Protein AF-A0A2M6ZTD6-F1 (afdb_monomer_lite)

pLDDT: mean 78.22, std 15.76, range [39.28, 98.25]

Radius of gyration: 1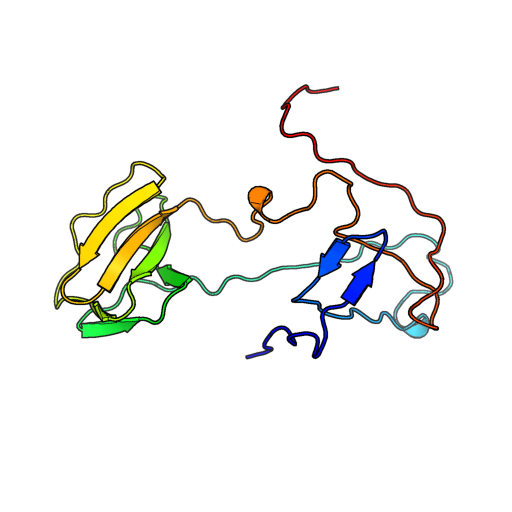9.92 Å; chains: 1; bounding box: 49×34×50 Å

Sequence (148 aa):
MNNLRIAPTGWLVGGVTYLYRRKITIPFTRVSGNLTDFPILVRLTGTTSNWLPNTSYAIDAVVKPTTDNNRYYRCKVAGTSGSSEPTWLTTLGETQTDSGATWVCTTNTSFDFAKSNANGYDIRFTQSDGETLLNYDRERHTQSSGLA

Secondary structure (DSSP, 8-state):
--PPEEEEEEEEETTEEEEEE------GGGS-TT-SS----------EEE--TT-EE-TT-EEE-SS--S-EEEEEE-EE--SS------STT-EEEETTEEEEEE---SS-GGGS-TTS-SS--B-TTSSSBPP-------S-----

Foldseek 3Di:
DPDFDQDPVFDADPNDGDRTDDDDDDPVVNPPPPPPDDDDDDDQDDDEEADDAQDWDDFQHKYAYPPHPQKIKGFNFTDTFHRDDDPDDQDAQDWDDGPRTIIGIDHPPSPDCVPPDQVQVPDFDADPVVPHGDDDDGDRDDPPPPDD

Structure (mmCIF, N/CA/C/O backbone):
data_AF-A0A2M6ZTD6-F1
#
_entry.id   AF-A0A2M6ZTD6-F1
#
loop_
_atom_site.group_PDB
_atom_site.id
_atom_site.type_symbol
_atom_site.label_atom_id
_atom_site.label_alt_id
_atom_site.label_comp_id
_atom_site.label_asym_id
_atom_site.label_entity_id
_atom_site.label_seq_id
_atom_site.pdbx_PDB_ins_code
_atom_site.Cartn_x
_atom_site.Cartn_y
_atom_site.Cartn_z
_atom_site.occupancy
_atom_site.B_iso_or_equiv
_atom_site.auth_seq_id
_atom_site.auth_comp_id
_atom_site.auth_asym_id
_atom_site.auth_atom_id
_atom_site.pdbx_PDB_model_num
ATOM 1 N N . MET A 1 1 ? -11.604 1.708 -10.210 1.00 39.94 1 MET A N 1
ATOM 2 C CA . MET A 1 1 ? -10.746 0.957 -9.266 1.00 39.94 1 MET A CA 1
ATOM 3 C C . MET A 1 1 ? -9.831 0.050 -10.080 1.00 39.94 1 MET A C 1
ATOM 5 O O . MET A 1 1 ? -10.315 -0.861 -10.735 1.00 39.94 1 MET A O 1
ATOM 9 N N . ASN A 1 2 ? -8.538 0.376 -10.162 1.00 41.47 2 ASN A N 1
ATOM 10 C CA . ASN A 1 2 ? -7.546 -0.408 -10.907 1.00 41.47 2 ASN A CA 1
ATOM 11 C C . ASN A 1 2 ? -6.917 -1.426 -9.952 1.00 41.47 2 ASN A C 1
ATOM 13 O O . ASN A 1 2 ? -5.880 -1.152 -9.354 1.00 41.47 2 ASN A O 1
ATOM 17 N N . ASN A 1 3 ? -7.557 -2.581 -9.785 1.00 47.19 3 ASN A N 1
ATOM 18 C CA . ASN A 1 3 ? -7.044 -3.616 -8.894 1.00 47.19 3 ASN A CA 1
ATOM 19 C C . ASN A 1 3 ? -5.708 -4.154 -9.435 1.00 47.19 3 ASN A C 1
ATOM 21 O O . ASN A 1 3 ? -5.560 -4.427 -10.634 1.00 47.19 3 ASN A O 1
ATOM 25 N N . LEU A 1 4 ? -4.719 -4.269 -8.546 1.00 52.84 4 LEU A N 1
ATOM 26 C CA . LEU A 1 4 ? -3.483 -5.003 -8.803 1.00 52.84 4 LEU A CA 1
ATOM 27 C C . LEU A 1 4 ? -3.865 -6.418 -9.260 1.00 52.84 4 LEU A C 1
ATOM 29 O O . LEU A 1 4 ? -4.711 -7.063 -8.645 1.00 52.84 4 LEU A O 1
ATOM 33 N N . ARG A 1 5 ? -3.294 -6.889 -10.372 1.00 53.06 5 ARG A N 1
ATOM 34 C CA . ARG A 1 5 ? -3.585 -8.239 -10.867 1.00 53.06 5 ARG A CA 1
ATOM 35 C C . ARG A 1 5 ? -2.801 -9.242 -10.020 1.00 53.06 5 ARG A C 1
ATOM 37 O O . ARG A 1 5 ? -1.581 -9.112 -9.913 1.00 53.06 5 ARG A O 1
ATOM 44 N N . ILE A 1 6 ? -3.496 -10.229 -9.457 1.00 55.38 6 ILE A N 1
ATOM 45 C CA . ILE A 1 6 ? -2.869 -11.417 -8.866 1.00 55.38 6 ILE A CA 1
ATOM 46 C C . ILE A 1 6 ? -2.269 -12.233 -10.015 1.00 55.38 6 ILE A C 1
ATOM 48 O O . ILE A 1 6 ? -2.949 -12.492 -11.012 1.00 55.38 6 ILE A O 1
ATOM 52 N N . ALA A 1 7 ? -0.989 -12.589 -9.919 1.00 58.72 7 ALA A N 1
ATOM 53 C CA . ALA A 1 7 ? -0.361 -13.470 -10.899 1.00 58.72 7 ALA A CA 1
ATOM 54 C C . ALA A 1 7 ? -0.905 -14.906 -10.715 1.00 58.72 7 ALA A C 1
ATOM 56 O O . ALA A 1 7 ? -0.799 -15.421 -9.603 1.00 58.72 7 ALA A O 1
ATOM 57 N N . PRO A 1 8 ? -1.441 -15.572 -11.760 1.00 55.12 8 PRO A N 1
ATOM 58 C CA . PRO A 1 8 ? -2.101 -16.881 -11.636 1.00 55.12 8 PRO A CA 1
ATOM 59 C C . PRO A 1 8 ? -1.257 -17.990 -10.991 1.00 55.12 8 PRO A C 1
ATOM 61 O O . PRO A 1 8 ? -1.812 -18.911 -10.406 1.00 55.12 8 PRO A O 1
ATOM 64 N N . THR A 1 9 ? 0.072 -17.902 -11.076 1.00 65.44 9 THR A N 1
ATOM 65 C CA . THR A 1 9 ? 1.013 -18.901 -10.536 1.00 65.44 9 THR A CA 1
ATOM 66 C C . THR A 1 9 ? 2.144 -18.285 -9.708 1.00 65.44 9 THR A C 1
ATOM 68 O O . THR A 1 9 ? 3.116 -18.964 -9.393 1.00 65.44 9 THR A O 1
ATOM 71 N N . GLY A 1 10 ? 2.037 -16.999 -9.345 1.00 69.19 10 GLY A N 1
ATOM 72 C CA . GLY A 1 10 ? 3.177 -16.235 -8.838 1.00 69.19 10 GLY A CA 1
ATOM 73 C C . GLY A 1 10 ? 4.246 -16.038 -9.921 1.00 69.19 10 GLY A C 1
ATOM 74 O O . GLY A 1 10 ? 4.482 -16.888 -10.776 1.00 69.19 10 GLY A O 1
ATOM 75 N N . TRP A 1 11 ? 4.877 -14.871 -9.949 1.00 72.94 11 TRP A N 1
ATOM 76 C CA . TRP A 1 11 ? 5.975 -14.614 -10.880 1.00 72.94 11 TRP A CA 1
ATOM 77 C C . TRP A 1 11 ? 7.298 -14.874 -10.158 1.00 72.94 11 TRP A C 1
ATOM 79 O O . TRP A 1 11 ? 7.601 -14.187 -9.182 1.00 72.94 11 TRP A O 1
ATOM 89 N N . LEU A 1 12 ? 8.038 -15.901 -10.586 1.00 73.50 12 LEU A N 1
ATOM 90 C CA . LEU A 1 12 ? 9.332 -16.273 -10.012 1.00 73.50 12 LEU A CA 1
ATOM 91 C C . LEU A 1 12 ? 10.445 -15.438 -10.629 1.00 73.50 12 LEU A C 1
ATOM 93 O O . LEU A 1 12 ? 10.630 -15.453 -11.843 1.00 73.50 12 LEU A O 1
ATOM 97 N N . VAL A 1 13 ? 11.220 -14.750 -9.793 1.00 69.12 13 VAL A N 1
ATOM 98 C CA . VAL A 1 13 ? 12.346 -13.949 -10.271 1.00 69.12 13 VAL A CA 1
ATOM 99 C C . VAL A 1 13 ? 13.494 -13.965 -9.280 1.00 69.12 13 VAL A C 1
ATOM 101 O O . VAL A 1 13 ? 13.345 -13.551 -8.133 1.00 69.12 13 VAL A O 1
ATOM 104 N N . GLY A 1 14 ? 14.664 -14.434 -9.720 1.00 68.62 14 GLY A N 1
ATOM 105 C CA . GLY A 1 14 ? 15.832 -14.583 -8.843 1.00 68.62 14 GLY A CA 1
ATOM 106 C C . GLY A 1 14 ? 15.559 -15.461 -7.613 1.00 68.62 14 GLY A C 1
ATOM 107 O O . GLY A 1 14 ? 16.059 -15.159 -6.536 1.00 68.62 14 GLY A O 1
ATOM 108 N N . GLY A 1 15 ? 14.713 -16.490 -7.752 1.00 73.31 15 GLY A N 1
ATOM 109 C CA . GLY A 1 15 ? 14.324 -17.391 -6.658 1.00 73.31 15 GLY A CA 1
ATOM 110 C C . GLY A 1 15 ? 13.230 -16.860 -5.721 1.00 73.31 15 GLY A C 1
ATOM 111 O O . GLY A 1 15 ? 12.898 -17.531 -4.750 1.00 73.31 15 GLY A O 1
ATOM 112 N N . VAL A 1 16 ? 12.655 -15.685 -5.998 1.00 67.50 16 VAL A N 1
ATOM 113 C CA . VAL A 1 16 ? 11.599 -15.065 -5.179 1.00 67.50 16 VAL A CA 1
ATOM 114 C C . VAL A 1 16 ? 10.273 -15.053 -5.936 1.00 67.50 16 VAL A C 1
ATOM 116 O O . VAL A 1 16 ? 10.233 -14.671 -7.105 1.00 67.50 16 VAL A O 1
ATOM 119 N N . THR A 1 17 ? 9.182 -15.432 -5.265 1.00 77.50 17 THR A N 1
ATOM 120 C CA . THR A 1 17 ? 7.822 -15.411 -5.825 1.00 77.50 17 THR A CA 1
ATOM 121 C C . THR A 1 17 ? 7.113 -14.095 -5.525 1.00 77.50 17 THR A C 1
ATOM 123 O O . THR A 1 17 ? 6.907 -13.745 -4.364 1.00 77.50 17 THR A O 1
ATOM 126 N N . TYR A 1 18 ? 6.644 -13.409 -6.568 1.00 71.75 18 TYR A N 1
ATOM 127 C CA . TYR A 1 18 ? 5.823 -12.203 -6.452 1.00 71.75 18 TYR A CA 1
ATOM 128 C C . TYR A 1 18 ? 4.360 -12.510 -6.801 1.00 71.75 18 TYR A C 1
ATOM 130 O O . TYR A 1 18 ? 4.051 -12.928 -7.920 1.00 71.75 18 TYR A O 1
ATOM 138 N N . LEU A 1 19 ? 3.447 -12.287 -5.850 1.00 71.50 19 LEU A N 1
ATOM 139 C CA . LEU A 1 19 ? 2.006 -12.537 -6.026 1.00 71.50 19 LEU A CA 1
ATOM 140 C C . LEU A 1 19 ? 1.259 -11.360 -6.672 1.00 71.50 19 LEU A C 1
ATOM 142 O O . LEU A 1 19 ? 0.255 -11.564 -7.356 1.00 71.50 19 LEU A O 1
ATOM 146 N N . TYR A 1 20 ? 1.768 -10.138 -6.501 1.00 72.44 20 TYR A N 1
ATOM 147 C CA . TYR A 1 20 ? 1.157 -8.907 -7.000 1.00 72.44 20 TYR A CA 1
ATOM 148 C C . TYR A 1 20 ? 2.147 -8.147 -7.878 1.00 72.44 20 TYR A C 1
ATOM 150 O O . TYR A 1 20 ? 3.281 -7.906 -7.470 1.00 72.44 20 TYR A O 1
ATOM 158 N N . ARG A 1 21 ? 1.716 -7.739 -9.078 1.00 70.38 21 ARG A N 1
ATOM 159 C CA . ARG A 1 21 ? 2.511 -6.863 -9.951 1.00 70.38 21 ARG A CA 1
ATOM 160 C C . ARG A 1 21 ? 1.644 -5.908 -10.757 1.00 70.38 21 ARG A C 1
ATOM 162 O O . ARG A 1 21 ? 0.499 -6.210 -11.107 1.00 70.38 21 ARG A O 1
ATOM 169 N N . ARG A 1 22 ? 2.232 -4.774 -11.138 1.00 74.31 22 ARG A N 1
ATOM 170 C CA . ARG A 1 22 ? 1.662 -3.857 -12.126 1.00 74.31 22 ARG A CA 1
ATOM 171 C C . ARG A 1 22 ? 2.710 -3.564 -13.189 1.00 74.31 22 ARG A C 1
ATOM 173 O O . ARG A 1 22 ? 3.743 -2.981 -12.893 1.00 74.31 22 ARG A O 1
ATOM 180 N N . LYS A 1 23 ? 2.431 -3.967 -14.431 1.00 72.38 23 LYS A N 1
ATOM 181 C CA . LYS A 1 23 ? 3.256 -3.573 -15.576 1.00 72.38 23 LYS A CA 1
ATOM 182 C C . LYS A 1 23 ? 3.061 -2.075 -15.822 1.00 72.38 23 LYS A C 1
ATOM 184 O O . LYS A 1 23 ? 1.920 -1.623 -15.932 1.00 72.38 23 LYS A O 1
ATOM 189 N N . ILE A 1 24 ? 4.164 -1.340 -15.916 1.00 77.25 24 ILE A N 1
ATOM 190 C CA . ILE A 1 24 ? 4.204 0.041 -16.396 1.00 77.25 24 ILE A CA 1
ATOM 191 C C . ILE A 1 24 ? 4.906 -0.013 -17.750 1.00 77.25 24 ILE A C 1
ATOM 193 O O . ILE A 1 24 ? 6.057 -0.426 -17.834 1.00 77.25 24 ILE A O 1
ATOM 197 N N . THR A 1 25 ? 4.193 0.336 -18.818 1.00 77.00 25 THR A N 1
ATOM 198 C CA . THR A 1 25 ? 4.753 0.394 -20.172 1.00 77.00 25 THR A CA 1
ATOM 199 C C . THR A 1 25 ? 4.874 1.851 -20.573 1.00 77.00 25 THR A C 1
ATOM 201 O O . THR A 1 25 ? 3.879 2.574 -20.555 1.00 77.00 25 THR A O 1
ATOM 204 N N . ILE A 1 26 ? 6.083 2.266 -20.940 1.00 76.12 26 ILE A N 1
ATOM 205 C CA . ILE A 1 26 ? 6.373 3.625 -21.391 1.00 76.12 26 ILE A CA 1
ATOM 206 C C . ILE A 1 26 ? 6.699 3.540 -22.879 1.00 76.12 26 ILE A C 1
ATOM 208 O O . ILE A 1 26 ? 7.740 2.992 -23.240 1.00 76.12 26 ILE A O 1
ATOM 212 N N . PRO A 1 27 ? 5.812 4.017 -23.764 1.00 78.00 27 PRO A N 1
ATOM 213 C CA . PRO A 1 27 ? 6.130 4.081 -25.180 1.00 78.00 27 PRO A CA 1
ATOM 214 C C . PRO A 1 27 ? 7.278 5.067 -25.390 1.00 78.00 27 PRO A C 1
ATOM 216 O O . PRO A 1 27 ? 7.210 6.190 -24.895 1.00 78.00 27 PRO A O 1
ATOM 219 N N . PHE A 1 28 ? 8.293 4.689 -26.166 1.00 73.12 28 PHE A N 1
ATOM 220 C CA . PHE A 1 28 ? 9.416 5.584 -26.472 1.00 73.12 28 PHE A CA 1
ATOM 221 C C . PHE A 1 28 ? 8.957 6.880 -27.162 1.00 73.12 28 PHE A C 1
ATOM 223 O O . PHE A 1 28 ? 9.573 7.918 -26.994 1.00 73.12 28 PHE A O 1
ATOM 230 N N . THR A 1 29 ? 7.818 6.859 -27.863 1.00 80.12 29 THR A N 1
ATOM 231 C CA . THR A 1 29 ? 7.194 8.047 -28.474 1.00 80.12 29 THR A CA 1
ATOM 232 C C . THR A 1 29 ? 6.604 9.034 -27.464 1.00 80.12 29 THR A C 1
ATOM 234 O O . THR A 1 29 ? 6.215 10.140 -27.831 1.00 80.12 29 THR A O 1
ATOM 237 N N . ARG A 1 30 ? 6.488 8.637 -26.191 1.00 76.62 30 ARG A N 1
ATOM 238 C CA . ARG A 1 30 ? 6.061 9.490 -25.071 1.00 76.62 30 ARG A CA 1
ATOM 239 C C . ARG A 1 30 ? 7.244 10.081 -24.306 1.00 76.62 30 ARG A C 1
ATOM 241 O O . ARG A 1 30 ? 7.034 10.757 -23.303 1.00 76.62 30 ARG A O 1
ATOM 248 N N . VAL A 1 31 ? 8.455 9.837 -24.793 1.00 74.62 31 VAL A N 1
ATOM 249 C CA . VAL A 1 31 ? 9.709 10.415 -24.326 1.00 74.62 31 VAL A CA 1
ATOM 250 C C . VAL A 1 31 ? 10.259 11.236 -25.490 1.00 74.62 31 VAL A C 1
ATOM 252 O O . VAL A 1 31 ? 10.228 10.787 -26.634 1.00 74.62 31 VAL A O 1
ATOM 255 N N . SER A 1 32 ? 10.703 12.468 -25.238 1.00 72.88 32 SER A N 1
ATOM 256 C CA . SER A 1 32 ? 11.347 13.255 -26.295 1.00 72.88 32 SER A CA 1
ATOM 257 C C . SER A 1 32 ? 12.597 12.516 -26.776 1.00 72.88 32 SER A C 1
ATOM 259 O O . SER A 1 32 ? 13.373 12.037 -25.956 1.00 72.88 32 SER A O 1
ATOM 261 N N . GLY A 1 33 ? 12.808 12.423 -28.092 1.00 68.19 33 GLY A N 1
ATOM 262 C CA . GLY A 1 33 ? 13.858 11.578 -28.680 1.00 68.19 33 GLY A CA 1
ATOM 263 C C . GLY A 1 33 ? 15.299 11.954 -28.303 1.00 68.19 33 GLY A C 1
ATOM 264 O O . GLY A 1 33 ? 16.213 11.189 -28.580 1.00 68.19 33 GLY A O 1
ATOM 265 N N . ASN A 1 34 ? 15.507 13.112 -27.672 1.00 69.38 34 ASN A N 1
ATOM 266 C CA . ASN A 1 34 ? 16.796 13.575 -27.158 1.00 69.38 34 ASN A CA 1
ATOM 267 C C . ASN A 1 34 ? 16.979 13.363 -25.644 1.00 69.38 34 ASN A C 1
ATOM 269 O O . ASN A 1 34 ? 18.007 13.763 -25.105 1.00 69.38 34 ASN A O 1
ATOM 273 N N . LEU A 1 35 ? 15.995 12.783 -24.953 1.00 66.19 35 LEU A N 1
ATOM 274 C CA . LEU A 1 35 ? 16.089 12.459 -23.534 1.00 66.19 35 LEU A CA 1
ATOM 275 C C . LEU A 1 35 ? 16.477 10.988 -23.392 1.00 66.19 35 LEU A C 1
ATOM 277 O O . LEU A 1 35 ? 15.632 10.098 -23.466 1.00 66.19 35 LEU A O 1
ATOM 281 N N . THR A 1 36 ? 17.770 10.741 -23.194 1.00 63.75 36 THR A N 1
ATOM 282 C CA . THR A 1 36 ? 18.274 9.448 -22.707 1.00 63.75 36 THR A CA 1
ATOM 283 C C . THR A 1 36 ? 17.937 9.241 -21.231 1.00 63.75 36 THR A C 1
ATOM 285 O O . THR A 1 36 ? 17.744 8.106 -20.809 1.00 63.75 36 THR A O 1
ATOM 288 N N . ASP A 1 37 ? 17.765 10.342 -20.491 1.00 63.09 37 ASP A N 1
ATOM 289 C CA . ASP A 1 37 ? 17.401 10.385 -19.078 1.00 63.09 37 ASP A CA 1
ATOM 290 C C . ASP A 1 37 ? 16.123 11.218 -18.904 1.00 63.09 37 ASP A C 1
ATOM 292 O O . ASP A 1 37 ? 16.059 12.380 -19.314 1.00 63.09 37 ASP A O 1
ATOM 296 N N . PHE A 1 38 ? 15.076 10.636 -18.314 1.00 64.50 38 PHE A N 1
ATOM 297 C CA . PHE A 1 38 ? 13.829 11.350 -18.026 1.00 64.50 38 PHE A CA 1
ATOM 298 C C . PHE A 1 38 ? 13.188 10.861 -16.717 1.00 64.50 38 PHE A C 1
ATOM 300 O O . PHE A 1 38 ? 13.182 9.658 -16.444 1.00 64.50 38 PHE A O 1
ATOM 307 N N . PRO A 1 39 ? 12.624 11.763 -15.890 1.00 70.19 39 PRO A N 1
ATOM 308 C CA . PRO A 1 39 ? 12.020 11.373 -14.623 1.00 70.19 39 PRO A CA 1
ATOM 309 C C . PRO A 1 39 ? 10.691 10.644 -14.854 1.00 70.19 39 PRO A C 1
ATOM 311 O O . PRO A 1 39 ? 9.809 11.129 -15.564 1.00 70.19 39 PRO A O 1
ATOM 314 N N . ILE A 1 40 ? 10.516 9.495 -14.200 1.00 77.44 40 ILE A N 1
ATOM 315 C CA . ILE A 1 40 ? 9.236 8.780 -14.136 1.00 77.44 40 ILE A CA 1
ATOM 316 C C . ILE A 1 40 ? 8.653 8.968 -12.738 1.00 77.44 40 ILE A C 1
ATOM 318 O O . ILE A 1 40 ? 9.239 8.530 -11.751 1.00 77.44 40 ILE A O 1
ATOM 322 N N . LEU A 1 41 ? 7.463 9.569 -12.645 1.00 74.69 41 LEU A N 1
ATOM 323 C CA . LEU A 1 41 ? 6.717 9.616 -11.389 1.00 74.69 41 LEU A CA 1
ATOM 324 C C . LEU A 1 41 ? 5.884 8.342 -11.221 1.00 74.69 41 LEU A C 1
ATOM 326 O O . LEU A 1 41 ? 4.874 8.152 -11.901 1.00 74.69 41 LEU A O 1
ATOM 330 N N . VAL A 1 42 ? 6.257 7.506 -10.252 1.00 76.56 42 VAL A N 1
ATOM 331 C CA . VAL A 1 42 ? 5.411 6.407 -9.770 1.00 76.56 42 VAL A CA 1
ATOM 332 C C . VAL A 1 42 ? 4.717 6.852 -8.487 1.00 76.56 42 VAL A C 1
ATOM 334 O O . VAL A 1 42 ? 5.317 6.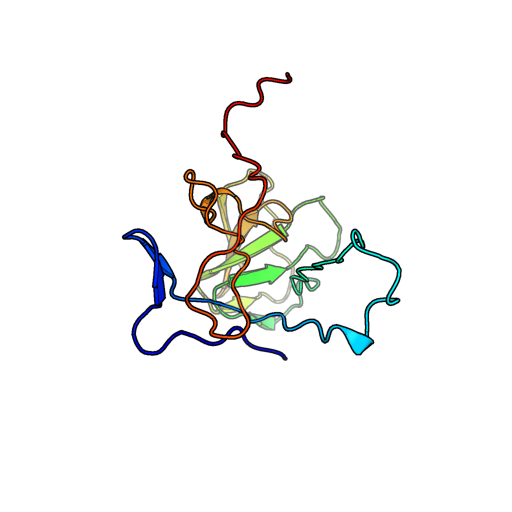877 -7.416 1.00 76.56 42 VAL A O 1
ATOM 337 N N . ARG A 1 43 ? 3.432 7.212 -8.584 1.00 71.00 43 ARG A N 1
ATOM 338 C CA . ARG A 1 43 ? 2.615 7.576 -7.419 1.00 71.00 43 ARG A CA 1
ATOM 339 C C . ARG A 1 43 ? 1.750 6.394 -6.994 1.00 71.00 43 ARG A C 1
ATOM 341 O O . ARG A 1 43 ? 0.759 6.082 -7.651 1.00 71.00 43 ARG A O 1
ATOM 348 N N . LEU A 1 44 ? 2.103 5.765 -5.876 1.00 72.12 44 LEU A N 1
ATOM 349 C CA . LEU A 1 44 ? 1.212 4.824 -5.205 1.00 72.12 44 LEU A CA 1
ATOM 350 C C . LEU A 1 44 ? 0.207 5.619 -4.374 1.00 72.12 44 LEU A C 1
ATOM 352 O O . LEU A 1 44 ? 0.583 6.358 -3.469 1.00 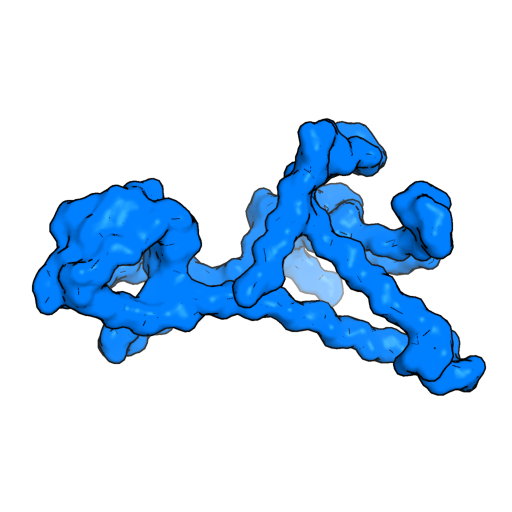72.12 44 LEU A O 1
ATOM 356 N N . THR A 1 45 ? -1.074 5.504 -4.704 1.00 61.44 45 THR A N 1
ATOM 357 C CA . THR A 1 45 ? -2.147 6.112 -3.916 1.00 61.44 45 THR A CA 1
ATOM 358 C C . THR A 1 45 ? -2.839 5.028 -3.107 1.00 61.44 45 THR A C 1
ATOM 360 O O . THR A 1 45 ? -3.555 4.202 -3.674 1.00 61.44 45 THR A O 1
ATOM 363 N N . GLY A 1 46 ? -2.649 5.041 -1.789 1.00 63.28 46 GLY A N 1
ATOM 364 C CA . GLY A 1 46 ? -3.594 4.403 -0.880 1.00 63.28 46 GLY A CA 1
ATOM 365 C C . GLY A 1 46 ? -4.865 5.247 -0.807 1.00 63.28 46 GLY A C 1
ATOM 366 O O . GLY A 1 46 ? -4.793 6.474 -0.729 1.00 63.28 46 GLY A O 1
ATOM 367 N N . THR A 1 47 ? -6.036 4.619 -0.860 1.00 66.00 47 THR A N 1
ATOM 368 C CA . THR A 1 47 ? -7.289 5.303 -0.526 1.00 66.00 47 THR A CA 1
ATOM 369 C C . THR A 1 47 ? -7.465 5.261 0.985 1.00 66.00 47 THR A C 1
ATOM 371 O O . THR A 1 47 ? -8.025 4.304 1.511 1.00 66.00 47 THR A O 1
ATOM 374 N N . THR A 1 48 ? -6.970 6.282 1.683 1.00 79.81 48 THR A N 1
ATOM 375 C CA . THR A 1 48 ? -7.395 6.552 3.061 1.00 79.81 48 THR A CA 1
ATOM 376 C C . THR A 1 48 ? -8.670 7.382 3.010 1.00 79.81 48 THR A C 1
ATOM 378 O O . THR A 1 48 ? -8.719 8.400 2.319 1.00 79.81 48 THR A O 1
ATOM 381 N N . SER A 1 49 ? -9.689 6.964 3.752 1.00 89.62 49 SER A N 1
ATOM 382 C CA . SER A 1 49 ? -10.925 7.734 3.940 1.00 89.62 49 SER A CA 1
ATOM 383 C C . SER A 1 49 ? -11.066 8.176 5.395 1.00 89.62 49 SER A C 1
ATOM 385 O O . SER A 1 49 ? -10.370 7.663 6.269 1.00 89.62 49 SER A O 1
ATOM 387 N N . ASN A 1 50 ? -11.934 9.146 5.675 1.00 93.81 50 ASN A N 1
ATOM 388 C CA . ASN A 1 50 ? -12.338 9.382 7.060 1.00 93.81 50 ASN A CA 1
ATOM 389 C C . ASN A 1 50 ? -13.103 8.155 7.559 1.00 93.81 50 ASN A C 1
ATOM 391 O O . ASN A 1 50 ? -13.812 7.507 6.784 1.00 93.81 50 ASN A O 1
ATOM 395 N N . TRP A 1 51 ? -12.978 7.854 8.846 1.00 97.00 51 TRP A N 1
ATOM 396 C CA . TRP A 1 51 ? -13.908 6.943 9.493 1.00 97.00 51 TRP A CA 1
ATOM 397 C C . TRP A 1 51 ? -15.341 7.474 9.330 1.00 97.00 51 TRP A C 1
ATOM 399 O O . TRP A 1 51 ? -15.583 8.683 9.365 1.00 97.00 51 TRP A O 1
ATOM 409 N N . LEU A 1 52 ? -16.282 6.561 9.112 1.00 97.56 52 LEU A N 1
ATOM 410 C CA . LEU A 1 52 ? -17.705 6.833 8.977 1.00 97.56 52 LEU A CA 1
ATOM 411 C C . LEU A 1 52 ? -18.480 5.927 9.946 1.00 97.56 52 LEU A C 1
ATOM 413 O O . LEU A 1 52 ? -18.125 4.752 10.097 1.00 97.56 52 LEU A O 1
ATOM 417 N N . PRO A 1 53 ? -19.550 6.436 10.580 1.00 98.00 53 PRO A N 1
ATOM 418 C CA . PRO A 1 53 ? -20.365 5.645 11.492 1.00 98.00 53 PRO A CA 1
ATOM 419 C C . PRO A 1 53 ? -21.167 4.579 10.747 1.00 98.00 53 PRO A C 1
ATOM 421 O O . PRO A 1 53 ? -21.527 4.764 9.582 1.00 98.00 53 PRO A O 1
ATOM 424 N N . ASN A 1 54 ? -21.479 3.476 11.432 1.00 97.75 54 ASN A N 1
ATOM 425 C CA . ASN A 1 54 ? -22.324 2.383 10.931 1.00 97.75 54 ASN A CA 1
ATOM 426 C C . ASN A 1 54 ? -21.906 1.864 9.541 1.00 97.75 54 ASN A C 1
ATOM 428 O O . ASN A 1 54 ? -22.745 1.518 8.707 1.00 97.75 54 ASN A O 1
ATOM 432 N N . THR A 1 55 ? -20.604 1.853 9.266 1.00 97.50 55 THR A N 1
ATOM 433 C CA . THR A 1 55 ? -20.048 1.542 7.949 1.00 97.50 55 THR A CA 1
ATOM 434 C C . THR A 1 55 ? -19.352 0.191 7.987 1.00 97.50 55 THR A C 1
ATOM 436 O O . THR A 1 55 ? -18.563 -0.092 8.885 1.00 97.50 55 THR A O 1
ATOM 439 N N . SER A 1 56 ? -19.646 -0.662 7.004 1.00 97.50 56 SER A N 1
ATOM 440 C CA . SER A 1 56 ? -18.972 -1.952 6.851 1.00 97.50 56 SER A CA 1
ATOM 441 C C . SER A 1 56 ? -17.579 -1.751 6.263 1.00 97.50 56 SER A C 1
ATOM 443 O O . SER A 1 56 ? -17.436 -1.266 5.140 1.00 97.50 56 SER A O 1
ATOM 445 N N . TYR A 1 57 ? -16.559 -2.199 6.987 1.00 95.81 57 TYR A N 1
ATOM 446 C CA . TYR A 1 57 ? -15.167 -2.165 6.562 1.00 95.81 57 TYR A CA 1
ATOM 447 C C . TYR A 1 57 ? -14.639 -3.578 6.313 1.00 95.81 57 TYR A C 1
ATOM 449 O O . TYR A 1 57 ? -14.783 -4.478 7.141 1.00 95.81 57 TYR A O 1
ATOM 457 N N . ALA A 1 58 ? -14.021 -3.773 5.147 1.00 93.19 58 ALA A N 1
ATOM 458 C CA . ALA A 1 58 ? -13.287 -4.992 4.828 1.00 93.19 58 ALA A CA 1
ATOM 459 C C . ALA A 1 58 ? -11.909 -4.992 5.509 1.00 93.19 58 ALA A C 1
ATOM 461 O O . ALA A 1 58 ? -11.377 -3.931 5.842 1.00 93.19 58 ALA A O 1
ATOM 462 N N . ILE A 1 59 ? -11.306 -6.176 5.656 1.00 88.94 59 ILE A N 1
ATOM 463 C CA . ILE A 1 59 ? -9.908 -6.295 6.088 1.00 88.94 59 ILE A CA 1
ATOM 464 C C . ILE A 1 59 ? -9.001 -5.440 5.187 1.00 88.94 59 ILE A C 1
ATOM 466 O O . ILE A 1 59 ? -9.262 -5.292 3.993 1.00 88.94 59 ILE A O 1
ATOM 470 N N . ASP A 1 60 ? -7.966 -4.847 5.777 1.00 88.19 60 ASP A N 1
ATOM 471 C CA . ASP A 1 60 ? -7.027 -3.912 5.146 1.00 88.19 60 ASP A CA 1
ATOM 472 C C . ASP A 1 60 ? -7.608 -2.558 4.694 1.00 88.19 60 ASP A C 1
ATOM 474 O O . ASP A 1 60 ? -6.851 -1.711 4.211 1.00 88.19 60 ASP A O 1
ATOM 478 N N . ALA A 1 61 ? -8.900 -2.279 4.913 1.00 89.69 61 ALA A N 1
ATOM 479 C CA . ALA A 1 61 ? -9.426 -0.922 4.759 1.00 89.69 61 ALA A CA 1
ATOM 480 C C . ALA A 1 61 ? -8.682 0.046 5.695 1.00 89.69 61 ALA A C 1
ATOM 482 O O . ALA A 1 61 ? -8.450 -0.277 6.861 1.00 89.69 61 ALA A O 1
ATOM 483 N N . VAL A 1 62 ? -8.310 1.229 5.197 1.00 91.31 62 VAL A N 1
ATOM 484 C CA . VAL A 1 62 ? -7.581 2.241 5.976 1.00 91.31 62 VAL A CA 1
ATOM 485 C C . VAL A 1 62 ? -8.444 3.480 6.168 1.00 91.31 62 VAL A C 1
ATOM 487 O O . VAL A 1 62 ? -8.932 4.074 5.200 1.00 91.31 62 VAL A O 1
ATOM 490 N N . VAL A 1 63 ? -8.585 3.889 7.426 1.00 94.31 63 VAL A N 1
ATOM 491 C CA . VAL A 1 63 ? -9.293 5.106 7.822 1.00 94.31 63 VAL A CA 1
ATOM 492 C C . VAL A 1 63 ? -8.390 6.052 8.607 1.00 94.31 63 VAL A C 1
ATOM 494 O O . VAL A 1 63 ? -7.348 5.650 9.132 1.00 94.31 63 VAL A O 1
ATOM 497 N N . LYS A 1 64 ? -8.800 7.316 8.695 1.00 94.06 64 LYS A N 1
ATOM 498 C CA . LYS A 1 64 ? -8.298 8.283 9.674 1.00 94.06 64 LYS A CA 1
ATOM 499 C C . LYS A 1 64 ? -9.450 8.791 10.552 1.00 94.06 64 LYS A C 1
ATOM 501 O O . LYS A 1 64 ? -10.581 8.828 10.056 1.00 94.06 64 LYS A O 1
ATOM 506 N N . PRO A 1 65 ? -9.186 9.196 11.802 1.00 95.81 65 PRO A N 1
ATOM 507 C CA . PRO A 1 65 ? -10.215 9.773 12.661 1.00 95.81 65 PRO A CA 1
ATOM 508 C C . PRO A 1 65 ? -10.830 11.046 12.066 1.00 95.81 65 PRO A C 1
ATOM 510 O O . PRO A 1 65 ? -10.193 11.742 11.269 1.00 95.81 65 PRO A O 1
ATOM 513 N N . THR A 1 66 ? -12.048 11.385 12.486 1.00 95.00 66 THR A N 1
ATOM 514 C CA . THR A 1 66 ? -12.726 12.632 12.104 1.00 95.00 66 THR A CA 1
ATOM 515 C C . THR A 1 66 ? -11.994 13.857 12.645 1.00 95.00 66 THR A C 1
ATOM 517 O O . THR A 1 66 ? -11.888 14.862 11.943 1.00 95.00 66 THR A O 1
ATOM 520 N N . THR A 1 67 ? -11.426 13.752 13.851 1.00 94.12 67 THR A N 1
ATOM 521 C CA . THR A 1 67 ? -10.462 14.714 14.396 1.00 94.12 67 THR A CA 1
ATOM 522 C C . THR A 1 67 ? -9.064 14.141 14.257 1.00 94.12 67 THR A C 1
ATOM 524 O O . THR A 1 67 ? -8.715 13.184 14.943 1.00 94.12 67 THR A O 1
ATOM 527 N N . ASP A 1 68 ? -8.268 14.718 13.361 1.00 92.56 68 ASP A N 1
ATOM 528 C CA . ASP A 1 68 ? -6.953 14.181 13.026 1.00 92.56 68 ASP A CA 1
ATOM 529 C C . ASP A 1 68 ? -6.041 14.081 14.260 1.00 92.56 68 ASP A C 1
ATOM 531 O O . ASP A 1 68 ? -5.819 15.053 14.981 1.00 92.56 68 ASP A O 1
ATOM 535 N N . ASN A 1 69 ? -5.499 12.887 14.484 1.00 93.88 69 ASN A N 1
ATOM 536 C CA . ASN A 1 69 ? -4.527 12.590 15.534 1.00 93.88 69 ASN A CA 1
ATOM 537 C C . ASN A 1 69 ? -3.155 12.206 14.947 1.00 93.88 69 ASN A C 1
ATOM 539 O O . ASN A 1 69 ? -2.316 11.633 15.647 1.00 93.88 69 ASN A O 1
ATOM 543 N N . ASN A 1 70 ? -2.940 12.498 13.657 1.00 91.62 70 ASN A N 1
ATOM 544 C CA . ASN A 1 70 ? -1.735 12.174 12.898 1.00 91.62 70 ASN A CA 1
ATOM 545 C C . ASN A 1 70 ? -1.452 10.657 12.801 1.00 91.62 70 ASN A C 1
ATOM 547 O O . ASN A 1 70 ? -0.306 10.226 12.620 1.00 91.62 70 ASN A O 1
ATOM 551 N N . ARG A 1 71 ? -2.495 9.824 12.932 1.00 93.56 71 ARG A N 1
ATOM 552 C CA . ARG A 1 71 ? -2.445 8.363 12.785 1.00 93.56 71 ARG A CA 1
ATOM 553 C C . ARG A 1 71 ? -3.446 7.860 11.753 1.00 93.56 71 ARG A C 1
ATOM 555 O O . ARG A 1 71 ? -4.377 8.547 11.341 1.00 93.56 71 ARG A O 1
ATOM 562 N N . TYR A 1 72 ? -3.206 6.623 11.337 1.00 93.94 72 TYR A N 1
ATOM 563 C CA . TYR A 1 72 ? -4.025 5.877 10.395 1.00 93.94 72 TYR A CA 1
ATOM 564 C C . TYR A 1 72 ? -4.403 4.552 11.037 1.00 93.94 72 TYR A C 1
ATOM 566 O O . TYR A 1 72 ? -3.682 4.033 11.889 1.00 93.94 72 TYR A O 1
ATOM 574 N N . TYR A 1 73 ? -5.534 4.002 10.621 1.00 94.81 73 TYR A N 1
ATOM 575 C CA . TYR A 1 73 ? -6.106 2.820 11.240 1.00 94.81 73 TYR A CA 1
ATOM 576 C C . TYR A 1 73 ? -6.473 1.818 10.165 1.00 94.81 73 TYR A C 1
ATOM 578 O O . TYR A 1 73 ? -7.328 2.084 9.321 1.00 94.81 73 TYR A O 1
ATOM 586 N N . ARG A 1 74 ? -5.797 0.668 10.177 1.00 93.25 74 ARG A N 1
ATOM 587 C CA . ARG A 1 74 ? -6.072 -0.429 9.247 1.00 93.25 74 ARG A CA 1
ATOM 588 C C . ARG A 1 74 ? -7.042 -1.408 9.892 1.00 93.25 74 ARG A C 1
ATOM 590 O O . ARG A 1 74 ? -6.831 -1.823 11.029 1.00 93.25 74 ARG A O 1
ATOM 597 N N . CYS A 1 75 ? -8.078 -1.807 9.172 1.00 94.81 75 CYS A N 1
ATOM 598 C CA . CYS A 1 75 ? -9.021 -2.815 9.627 1.00 94.81 75 CYS A CA 1
ATOM 599 C C . CYS A 1 75 ? -8.320 -4.183 9.681 1.00 94.81 75 CYS A C 1
ATOM 601 O O . CYS A 1 75 ? -7.959 -4.751 8.650 1.00 94.81 75 CYS A O 1
ATOM 603 N N . LYS A 1 76 ? -8.078 -4.689 10.892 1.00 95.19 76 LYS A N 1
ATOM 604 C CA . LYS A 1 76 ? -7.470 -6.000 11.164 1.00 95.19 76 LYS A CA 1
ATOM 605 C C . LYS A 1 76 ? -8.521 -7.111 11.197 1.00 95.19 76 LYS A C 1
ATOM 607 O O . LYS A 1 76 ? -8.232 -8.227 10.780 1.00 95.19 76 LYS A O 1
ATOM 612 N N . VAL A 1 77 ? -9.724 -6.800 11.678 1.00 96.44 77 VAL A N 1
ATOM 613 C CA . VAL A 1 77 ? -10.889 -7.696 11.663 1.00 96.44 77 VAL A CA 1
ATOM 614 C C . VAL A 1 77 ? -12.033 -6.954 10.990 1.00 96.44 77 VAL A C 1
ATOM 616 O O . VAL A 1 77 ? -12.425 -5.890 11.469 1.00 96.44 77 VAL A O 1
ATOM 619 N N . ALA A 1 78 ? -12.523 -7.506 9.879 1.00 96.69 78 ALA A N 1
ATOM 620 C CA . ALA A 1 78 ? -13.617 -6.931 9.106 1.00 96.69 78 ALA A CA 1
ATOM 621 C C . ALA A 1 78 ? -14.915 -6.888 9.924 1.00 96.69 78 ALA A C 1
ATOM 623 O O . ALA A 1 78 ? -15.214 -7.824 10.664 1.00 96.69 78 ALA A O 1
ATOM 624 N N . GLY A 1 79 ? -15.702 -5.832 9.737 1.00 97.62 79 GLY A N 1
ATOM 625 C CA . GLY A 1 79 ? -16.981 -5.657 10.416 1.00 97.62 79 GLY A CA 1
ATOM 626 C C . GLY A 1 79 ? -17.551 -4.254 10.248 1.00 97.62 79 GLY A C 1
ATOM 627 O O . GLY A 1 79 ? -17.017 -3.437 9.497 1.00 97.62 79 GLY A O 1
ATOM 628 N N . THR A 1 80 ? -18.654 -3.984 10.941 1.00 98.25 80 THR A N 1
ATOM 629 C CA . THR A 1 80 ? -19.337 -2.684 10.915 1.00 98.25 80 THR A CA 1
ATOM 630 C C . THR A 1 80 ? -18.852 -1.807 12.067 1.00 98.25 80 THR A C 1
ATOM 632 O O . THR A 1 80 ? -18.824 -2.270 13.208 1.00 98.25 80 THR A O 1
ATOM 635 N N . SER A 1 81 ? -18.484 -0.557 11.772 1.00 98.25 81 SER A N 1
ATOM 636 C CA . SER A 1 81 ? -18.122 0.445 12.782 1.00 98.25 81 SER A CA 1
ATOM 637 C C . SER A 1 81 ? -19.310 0.837 13.664 1.00 98.25 81 SER A C 1
ATOM 639 O O . SER A 1 81 ? -20.474 0.671 13.287 1.00 98.25 81 SER A O 1
ATOM 641 N N . GLY A 1 82 ? -19.022 1.378 14.848 1.00 98.06 82 GLY A N 1
ATOM 642 C CA . GLY A 1 82 ? -20.040 1.904 15.747 1.00 98.06 82 GLY A CA 1
ATOM 643 C C . GLY A 1 82 ? -20.752 3.151 15.211 1.00 98.06 82 GLY A C 1
ATOM 644 O O . GLY A 1 82 ? -20.423 3.710 14.163 1.00 98.06 82 GLY A O 1
ATOM 645 N N . SER A 1 83 ? -21.736 3.628 15.973 1.00 97.50 83 SER A N 1
ATOM 646 C CA . SER A 1 83 ? -22.425 4.896 15.698 1.00 97.50 83 SER A CA 1
ATOM 647 C C . SER A 1 83 ? -21.569 6.132 16.000 1.00 97.50 83 SER A C 1
ATOM 649 O O . SER A 1 83 ? -21.888 7.220 15.529 1.00 97.50 83 SER A O 1
ATOM 651 N N . SER A 1 84 ? -20.500 5.961 16.780 1.00 96.69 84 SER A N 1
ATOM 652 C CA . SER A 1 84 ? -19.545 6.993 17.191 1.00 96.69 84 SER A CA 1
ATOM 653 C C . SER A 1 84 ? -18.127 6.452 17.064 1.00 96.69 84 SER A C 1
ATOM 655 O O . SER A 1 84 ? -17.929 5.240 17.147 1.00 96.69 84 SER A O 1
ATOM 657 N N . GLU A 1 85 ? -17.150 7.343 16.891 1.00 95.94 85 GLU A N 1
ATOM 658 C CA . GLU A 1 85 ? -15.751 6.928 16.790 1.00 95.94 85 GLU A CA 1
ATOM 659 C C . GLU A 1 85 ? -15.268 6.220 18.064 1.00 95.94 85 GLU A C 1
ATOM 661 O O . GLU A 1 85 ? -15.612 6.641 19.174 1.00 95.94 85 GLU A O 1
ATOM 666 N N . PRO A 1 86 ? -14.435 5.175 17.931 1.00 95.38 86 PRO A N 1
ATOM 667 C CA . PRO A 1 86 ? -13.769 4.566 19.072 1.00 95.38 86 PRO A CA 1
ATOM 668 C C . PRO A 1 86 ? -12.705 5.512 19.655 1.00 95.38 86 PRO A C 1
ATOM 670 O O . PRO A 1 86 ? -12.188 6.401 18.977 1.00 95.38 86 PRO A O 1
ATOM 673 N N . THR A 1 87 ? -12.290 5.279 20.903 1.00 95.19 87 THR A N 1
ATOM 674 C CA . THR A 1 87 ? -11.106 5.952 21.457 1.00 95.19 87 THR A CA 1
ATOM 675 C C . THR A 1 87 ? -9.854 5.455 20.740 1.00 95.19 87 THR A C 1
ATOM 677 O O . THR A 1 87 ? -9.383 4.344 20.974 1.00 95.19 87 THR A O 1
ATOM 680 N N . TRP A 1 88 ? -9.331 6.285 19.840 1.00 96.88 88 TRP A N 1
ATOM 681 C CA . TRP A 1 88 ? -8.191 5.960 18.994 1.00 96.88 88 TRP A CA 1
ATOM 682 C C . TRP A 1 88 ? -6.884 5.796 19.786 1.00 96.88 88 TRP A C 1
ATOM 684 O O . TRP A 1 88 ? -6.311 6.772 20.268 1.00 96.88 88 TRP A O 1
ATOM 694 N N . LEU A 1 89 ? -6.384 4.560 19.881 1.00 97.31 89 LEU A N 1
ATOM 695 C CA . LEU A 1 89 ? -5.051 4.260 20.401 1.00 97.31 89 LEU A CA 1
ATOM 696 C C . LEU A 1 89 ? -3.997 4.796 19.426 1.00 97.31 89 LEU A C 1
ATOM 698 O O . LEU A 1 89 ? -4.103 4.626 18.211 1.00 97.31 89 LEU A O 1
ATOM 702 N N . THR A 1 90 ? -2.964 5.458 19.941 1.00 96.19 90 THR A N 1
ATOM 703 C CA . THR A 1 90 ? -1.949 6.143 19.116 1.00 96.19 90 THR A CA 1
ATOM 704 C C . THR A 1 90 ? -0.589 5.447 19.110 1.00 96.19 90 THR A C 1
ATOM 706 O O . THR A 1 90 ? 0.293 5.836 18.336 1.00 96.19 90 THR A O 1
ATOM 709 N N . THR A 1 91 ? -0.419 4.402 19.919 1.00 95.44 91 THR A N 1
ATOM 710 C CA . THR A 1 91 ? 0.750 3.516 19.887 1.00 95.44 91 THR A CA 1
ATOM 711 C C . THR A 1 91 ? 0.678 2.629 18.649 1.00 95.44 91 THR A C 1
ATOM 713 O O . THR A 1 91 ? -0.340 1.996 18.391 1.00 95.44 91 THR A O 1
ATOM 716 N N . LEU A 1 92 ? 1.747 2.600 17.854 1.00 92.44 92 LEU A N 1
ATOM 717 C CA . LEU A 1 92 ? 1.789 1.813 16.621 1.00 92.44 92 LEU A CA 1
ATOM 718 C C . LEU A 1 92 ? 1.669 0.316 16.916 1.00 92.44 92 LEU A C 1
ATOM 720 O O . LEU A 1 92 ? 2.317 -0.189 17.826 1.00 92.44 92 LEU A O 1
ATOM 724 N N . GLY A 1 93 ? 0.871 -0.388 16.114 1.00 91.69 93 GLY A N 1
ATOM 725 C CA . GLY A 1 93 ? 0.639 -1.826 16.262 1.00 91.69 93 GLY A CA 1
ATOM 726 C C . GLY A 1 93 ? -0.440 -2.199 17.283 1.00 91.69 93 GLY A C 1
ATOM 727 O O . GLY A 1 93 ? -0.930 -3.328 17.230 1.00 91.69 93 GLY A O 1
ATOM 728 N N . GLU A 1 94 ? -0.866 -1.266 18.139 1.00 97.06 94 GLU A N 1
ATOM 729 C CA . GLU A 1 94 ? -1.965 -1.504 19.076 1.00 97.06 94 GLU A CA 1
ATOM 730 C C . GLU A 1 94 ? -3.306 -1.629 18.362 1.00 97.06 94 GLU A C 1
ATOM 732 O O . GLU A 1 94 ? -3.544 -0.999 17.323 1.00 97.06 94 GLU A O 1
ATOM 737 N N . THR A 1 95 ? -4.186 -2.449 18.940 1.00 97.06 95 THR A N 1
ATOM 738 C CA . THR A 1 95 ? -5.506 -2.733 18.378 1.00 97.06 95 THR A CA 1
ATOM 739 C C . THR A 1 95 ? -6.637 -2.227 19.250 1.00 97.06 95 THR A C 1
ATOM 741 O O . THR A 1 95 ? -6.602 -2.379 20.466 1.00 97.06 95 THR A O 1
ATOM 744 N N . GLN A 1 96 ? -7.685 -1.718 18.612 1.00 96.88 96 GLN A N 1
ATOM 745 C CA . GLN A 1 96 ? -8.902 -1.258 19.271 1.00 96.88 96 GLN A CA 1
ATOM 746 C C . GLN A 1 96 ? -10.142 -1.803 18.568 1.00 96.88 96 GLN A C 1
ATOM 748 O O . GLN A 1 96 ? -10.203 -1.856 17.336 1.00 96.88 96 GLN A O 1
ATOM 753 N N . THR A 1 97 ? -11.137 -2.183 19.360 1.00 97.38 97 THR A N 1
ATOM 754 C CA . THR A 1 97 ? -12.430 -2.647 18.857 1.00 97.38 97 THR A CA 1
ATOM 755 C C . THR A 1 97 ? -13.382 -1.469 18.695 1.00 97.38 97 THR A C 1
ATOM 757 O O . THR A 1 97 ? -13.491 -0.615 19.571 1.00 97.38 97 THR A O 1
ATOM 760 N N . ASP A 1 98 ? -14.081 -1.449 17.570 1.00 97.81 98 ASP A N 1
ATOM 761 C CA . ASP A 1 98 ? -15.074 -0.459 17.174 1.00 97.81 98 ASP A CA 1
ATOM 762 C C . ASP A 1 98 ? -16.335 -1.203 16.732 1.00 97.81 98 ASP A C 1
ATOM 764 O O . ASP A 1 98 ? -16.541 -1.489 15.552 1.00 97.81 98 ASP A O 1
ATOM 768 N N . SER A 1 99 ? -17.144 -1.597 17.718 1.00 96.38 99 SER A N 1
ATOM 769 C CA . SER A 1 99 ? -18.282 -2.496 17.520 1.00 96.38 99 SER A CA 1
ATOM 770 C C . SER A 1 99 ? -17.867 -3.811 16.839 1.00 96.38 99 SER A C 1
ATOM 772 O O . SER A 1 99 ? -17.244 -4.654 17.486 1.00 96.38 99 SER A O 1
ATOM 774 N N . GLY A 1 100 ? -18.194 -3.998 15.557 1.00 95.56 100 GLY A N 1
ATOM 775 C CA . GLY A 1 100 ? -17.866 -5.198 14.792 1.00 95.56 100 GLY A CA 1
ATOM 776 C C . GLY A 1 100 ? -16.491 -5.167 14.123 1.00 95.56 100 GLY A C 1
ATOM 777 O O . GLY A 1 100 ? -16.000 -6.225 13.739 1.00 95.56 100 GLY A O 1
ATOM 778 N N . ALA A 1 101 ? -15.864 -3.996 13.966 1.00 98.06 101 ALA A N 1
ATOM 779 C CA . ALA A 1 101 ? -14.543 -3.867 13.351 1.00 98.06 101 ALA A CA 1
ATOM 780 C C . ALA A 1 101 ? -13.426 -3.834 14.410 1.00 98.06 101 ALA A C 1
ATOM 782 O O . ALA A 1 101 ? -13.597 -3.308 15.510 1.00 98.06 101 ALA A O 1
ATOM 783 N N . THR A 1 102 ? -12.242 -4.351 14.078 1.00 98.19 102 THR A N 1
ATOM 784 C CA . THR A 1 102 ? -11.024 -4.135 14.883 1.00 98.19 102 THR A CA 1
ATOM 785 C C . THR A 1 102 ? -9.994 -3.391 14.059 1.00 98.19 102 THR A C 1
ATOM 787 O O . THR A 1 102 ? -9.634 -3.826 12.965 1.00 98.19 102 THR A O 1
ATOM 790 N N . TRP A 1 103 ? -9.476 -2.300 14.605 1.00 97.50 103 TRP A N 1
ATOM 791 C CA . TRP A 1 103 ? -8.504 -1.426 13.962 1.00 97.50 103 TRP A CA 1
ATOM 792 C C . TRP A 1 103 ? -7.121 -1.622 14.567 1.00 97.50 103 TRP A C 1
ATOM 794 O O . TRP A 1 103 ? -7.011 -1.767 15.778 1.00 97.50 103 TRP A O 1
ATOM 804 N N . VAL A 1 104 ? -6.071 -1.594 13.747 1.00 96.00 104 VAL A N 1
ATOM 805 C CA . VAL A 1 104 ? -4.677 -1.498 14.197 1.00 96.00 104 VAL A CA 1
ATOM 806 C C . VAL A 1 104 ? -4.123 -0.116 13.866 1.00 96.00 104 VAL A C 1
ATOM 808 O O . VAL A 1 104 ? -4.289 0.358 12.740 1.00 96.00 104 VAL A O 1
ATOM 811 N N . CYS A 1 105 ? -3.469 0.525 14.835 1.00 95.44 105 CYS A N 1
ATOM 812 C CA . CYS A 1 105 ? -2.824 1.823 14.652 1.00 95.44 105 CYS A CA 1
ATOM 813 C C . CYS A 1 105 ? -1.580 1.694 13.760 1.00 95.44 105 CYS A C 1
ATOM 815 O O . CYS A 1 105 ? -0.689 0.875 14.009 1.00 95.44 105 CYS A O 1
ATOM 817 N N . THR A 1 106 ? -1.506 2.519 12.717 1.00 90.12 106 THR A N 1
ATOM 818 C CA . THR A 1 106 ? -0.415 2.551 11.740 1.00 90.12 106 THR A CA 1
ATOM 819 C C . THR A 1 106 ? 0.025 3.988 11.449 1.00 90.12 106 THR A C 1
ATOM 821 O O . THR A 1 106 ? -0.640 4.971 11.785 1.00 90.12 106 THR A O 1
ATOM 824 N N . THR A 1 107 ? 1.171 4.127 10.786 1.00 86.62 107 THR A N 1
ATOM 825 C CA . THR A 1 107 ? 1.532 5.352 10.062 1.00 86.62 107 THR A CA 1
ATOM 826 C C . THR A 1 107 ? 0.939 5.320 8.650 1.00 86.62 107 THR A C 1
ATOM 828 O O . THR A 1 107 ? 0.462 4.276 8.193 1.00 86.62 107 THR A O 1
ATOM 831 N N . ASN A 1 108 ? 0.962 6.455 7.943 1.00 72.50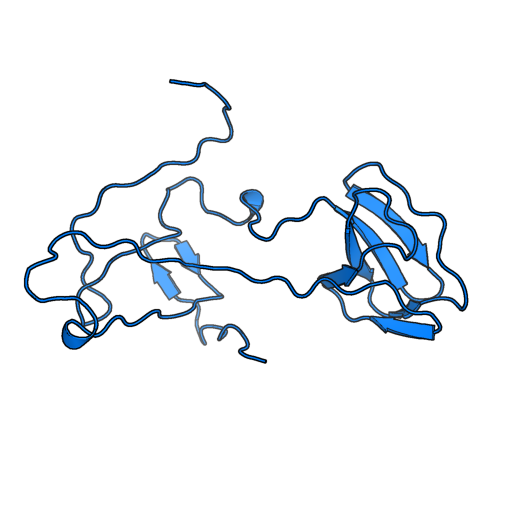 108 ASN A N 1
ATOM 832 C CA . ASN A 1 108 ? 0.675 6.471 6.509 1.00 72.50 108 ASN A CA 1
ATOM 833 C C . ASN A 1 108 ? 1.781 5.704 5.783 1.00 72.50 108 ASN A C 1
ATOM 835 O O . ASN A 1 108 ? 2.874 6.236 5.591 1.00 72.50 108 ASN A O 1
ATOM 839 N N . THR A 1 109 ? 1.519 4.467 5.379 1.00 63.25 109 THR A N 1
ATOM 840 C CA . THR A 1 109 ? 2.463 3.709 4.558 1.00 63.25 109 THR A CA 1
ATOM 841 C C . THR A 1 109 ? 1.889 3.531 3.165 1.00 63.25 109 THR A C 1
ATOM 843 O O . THR A 1 109 ? 1.427 2.463 2.774 1.00 63.25 109 THR A O 1
ATOM 846 N N . SER A 1 110 ? 1.960 4.604 2.371 1.00 62.91 110 SER A N 1
ATOM 847 C CA . SER A 1 110 ? 1.827 4.485 0.910 1.00 62.91 110 SER A CA 1
ATOM 848 C C . SER A 1 110 ? 2.905 3.552 0.323 1.00 62.91 110 SER A C 1
ATOM 850 O O . SER A 1 110 ? 2.709 2.989 -0.751 1.00 62.91 110 SER A O 1
ATOM 852 N N . PHE A 1 111 ? 4.000 3.342 1.067 1.00 62.00 111 PHE A N 1
ATOM 853 C CA . PHE A 1 111 ? 4.994 2.290 0.874 1.00 62.00 111 PHE A CA 1
ATOM 854 C C . PHE A 1 111 ? 5.285 1.590 2.207 1.00 62.00 111 PHE A C 1
ATOM 856 O O . PHE A 1 111 ? 5.578 2.247 3.204 1.00 62.00 111 PHE A O 1
ATOM 863 N N . ASP A 1 112 ? 5.202 0.260 2.223 1.00 65.75 112 ASP A N 1
ATOM 864 C CA . ASP A 1 112 ? 5.564 -0.586 3.363 1.00 65.75 112 ASP A CA 1
ATOM 865 C C . ASP A 1 112 ? 6.879 -1.315 3.051 1.00 65.75 112 ASP A C 1
ATOM 867 O O . ASP A 1 112 ? 6.886 -2.333 2.356 1.00 65.75 112 ASP A O 1
ATOM 871 N N . PHE A 1 113 ? 7.999 -0.787 3.555 1.00 64.62 113 PHE A N 1
ATOM 872 C CA . PHE A 1 113 ? 9.321 -1.389 3.347 1.00 64.62 113 PHE A CA 1
ATOM 873 C C . PHE A 1 113 ? 9.453 -2.781 3.979 1.00 64.62 113 PHE A C 1
ATOM 875 O O . PHE A 1 113 ? 10.291 -3.562 3.533 1.00 64.62 113 PHE A O 1
ATOM 882 N N . ALA A 1 114 ? 8.612 -3.152 4.952 1.00 64.69 114 ALA A N 1
ATOM 883 C CA . ALA A 1 114 ? 8.622 -4.512 5.494 1.00 64.69 114 ALA A CA 1
ATOM 884 C C . ALA A 1 114 ? 8.133 -5.552 4.470 1.00 64.69 114 ALA A C 1
ATOM 886 O O . ALA A 1 114 ? 8.418 -6.739 4.610 1.00 64.69 114 ALA A O 1
ATOM 887 N N . LYS A 1 115 ? 7.416 -5.107 3.428 1.00 63.69 115 LYS A N 1
ATOM 888 C CA . LYS A 1 115 ? 6.991 -5.941 2.295 1.00 63.69 115 LYS A CA 1
ATOM 889 C C . LYS A 1 115 ? 7.930 -5.854 1.091 1.00 63.69 115 LYS A C 1
ATOM 891 O O . LYS A 1 115 ? 7.745 -6.616 0.146 1.00 63.69 115 LYS A O 1
ATOM 896 N N . SER A 1 116 ? 8.901 -4.940 1.112 1.00 69.69 116 SER A N 1
ATOM 897 C CA . SER A 1 116 ? 9.965 -4.886 0.107 1.00 69.69 116 SER A CA 1
ATOM 898 C C . SER A 1 116 ? 11.037 -5.922 0.420 1.00 69.69 116 SER A C 1
ATOM 900 O O . SER A 1 116 ? 11.302 -6.231 1.585 1.00 69.69 116 SER A O 1
ATOM 902 N N . ASN A 1 117 ? 11.647 -6.489 -0.611 1.00 68.62 117 ASN A N 1
ATOM 903 C CA . ASN A 1 117 ? 12.683 -7.482 -0.424 1.00 68.62 117 ASN A CA 1
ATOM 904 C C . ASN A 1 117 ? 14.039 -6.798 -0.182 1.00 68.62 117 ASN A C 1
ATOM 906 O O . ASN A 1 117 ? 14.479 -5.943 -0.946 1.00 68.62 117 ASN A O 1
ATOM 910 N N . ALA A 1 118 ? 14.766 -7.225 0.855 1.00 71.12 118 ALA A N 1
ATOM 911 C CA . ALA A 1 118 ? 16.073 -6.659 1.219 1.00 71.12 118 ALA A CA 1
ATOM 912 C C . ALA A 1 118 ? 17.152 -6.810 0.123 1.00 71.12 118 ALA A C 1
ATOM 914 O O . ALA A 1 118 ? 18.249 -6.258 0.229 1.00 71.12 118 ALA A O 1
ATOM 915 N N . ASN A 1 119 ? 16.855 -7.585 -0.919 1.00 69.38 119 ASN A N 1
ATOM 916 C CA . ASN A 1 119 ? 17.716 -7.812 -2.068 1.00 69.38 119 ASN A CA 1
ATOM 917 C C . ASN A 1 119 ? 17.602 -6.732 -3.169 1.00 69.38 119 ASN A C 1
ATOM 919 O O . ASN A 1 119 ? 18.361 -6.802 -4.135 1.00 69.38 119 ASN A O 1
ATOM 923 N N . GLY A 1 120 ? 16.704 -5.742 -3.033 1.00 69.00 120 GLY A N 1
ATOM 924 C CA . GLY A 1 120 ? 16.600 -4.594 -3.948 1.00 69.00 120 GLY A CA 1
ATOM 925 C C . GLY A 1 120 ? 16.003 -4.923 -5.321 1.00 69.00 120 GLY A C 1
ATOM 926 O O . GLY A 1 120 ? 16.222 -4.193 -6.285 1.00 69.00 120 GLY A O 1
ATOM 927 N N . TYR A 1 121 ? 15.274 -6.038 -5.439 1.00 70.56 121 TYR A N 1
ATOM 928 C CA . TYR A 1 121 ? 14.643 -6.470 -6.694 1.00 70.56 121 TYR A CA 1
ATOM 929 C C . TYR A 1 121 ? 13.174 -6.037 -6.838 1.00 70.56 121 TYR A C 1
ATOM 931 O O . TYR A 1 121 ? 12.478 -6.529 -7.731 1.00 70.56 121 TYR A O 1
ATOM 939 N N . ASP A 1 122 ? 12.689 -5.143 -5.975 1.00 71.88 122 ASP A N 1
ATOM 940 C CA . ASP A 1 122 ? 11.306 -4.649 -6.002 1.00 71.88 122 ASP A CA 1
ATOM 941 C C . ASP A 1 122 ? 11.004 -3.772 -7.231 1.00 71.88 122 ASP A C 1
ATOM 943 O O . ASP A 1 122 ? 9.848 -3.654 -7.639 1.00 71.88 122 ASP A O 1
ATOM 947 N N . ILE A 1 123 ? 12.040 -3.217 -7.873 1.00 75.62 123 ILE A N 1
ATOM 948 C CA . ILE A 1 123 ? 11.961 -2.510 -9.158 1.00 75.62 123 ILE A CA 1
ATOM 949 C C . ILE A 1 123 ? 12.889 -3.208 -10.155 1.00 75.62 123 ILE A C 1
ATOM 951 O O . ILE A 1 123 ? 14.054 -3.477 -9.858 1.00 75.62 123 ILE A O 1
ATOM 955 N N . ARG A 1 124 ? 12.369 -3.522 -11.349 1.00 72.50 124 ARG A N 1
ATOM 956 C CA . ARG A 1 124 ? 13.136 -4.168 -12.422 1.00 72.50 124 ARG A CA 1
ATOM 957 C C . ARG A 1 124 ? 12.878 -3.506 -13.765 1.00 72.50 124 ARG A C 1
ATOM 959 O O . ARG A 1 124 ? 11.730 -3.252 -14.128 1.00 72.50 124 ARG A O 1
ATOM 966 N N . PHE A 1 125 ? 13.955 -3.321 -14.516 1.00 74.75 125 PHE A N 1
ATOM 967 C CA . PHE A 1 125 ? 13.932 -2.876 -15.902 1.00 74.75 125 PHE A CA 1
ATOM 968 C C . PHE A 1 125 ? 14.167 -4.090 -16.802 1.00 74.75 125 PHE A C 1
ATOM 970 O O . PHE A 1 125 ? 15.113 -4.851 -16.596 1.00 74.75 125 PHE A O 1
ATOM 977 N N . THR A 1 126 ? 13.275 -4.301 -17.766 1.00 71.81 126 THR A N 1
ATOM 978 C CA . THR A 1 126 ? 13.346 -5.415 -18.723 1.00 71.81 126 THR A CA 1
ATOM 979 C C . THR A 1 126 ? 13.286 -4.882 -20.145 1.00 71.81 126 THR A C 1
ATOM 981 O O . 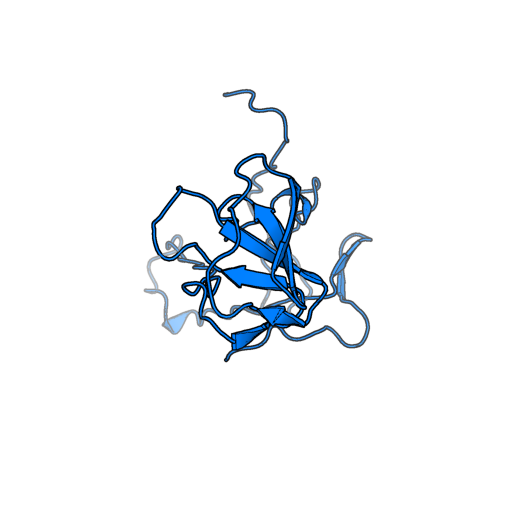THR A 1 126 ? 12.779 -3.780 -20.375 1.00 71.81 126 THR A O 1
ATOM 984 N N . GLN A 1 127 ? 13.795 -5.665 -21.096 1.00 73.38 127 GLN A N 1
ATOM 985 C CA . GLN A 1 127 ? 13.507 -5.451 -22.510 1.00 73.38 127 GLN A CA 1
ATOM 986 C C . GLN A 1 127 ? 12.003 -5.604 -22.784 1.00 73.38 127 GLN A C 1
ATOM 988 O O . GLN A 1 127 ? 11.209 -5.991 -21.922 1.00 73.38 127 GLN A O 1
ATOM 993 N N . SER A 1 128 ? 11.588 -5.287 -24.010 1.00 74.62 128 SER A N 1
ATOM 994 C CA . SER A 1 128 ? 10.187 -5.396 -24.431 1.00 74.62 128 SER A CA 1
ATOM 995 C C . SER A 1 128 ? 9.619 -6.819 -24.325 1.00 74.62 128 SER A C 1
ATOM 997 O O . SER A 1 128 ? 8.397 -6.965 -24.259 1.00 74.62 128 SER A O 1
ATOM 999 N N . ASP A 1 129 ? 10.477 -7.842 -24.258 1.00 75.81 129 ASP A N 1
ATOM 1000 C CA . ASP A 1 129 ? 10.105 -9.242 -24.022 1.00 75.81 129 ASP A CA 1
ATOM 1001 C C . ASP A 1 129 ? 9.569 -9.508 -22.600 1.00 75.81 129 ASP A C 1
ATOM 1003 O O . ASP A 1 129 ? 8.843 -10.476 -22.385 1.00 75.81 129 ASP A O 1
ATOM 1007 N N . GLY A 1 130 ? 9.848 -8.616 -21.643 1.00 68.38 130 GLY A N 1
ATOM 1008 C CA . GLY A 1 130 ? 9.439 -8.736 -20.246 1.00 68.38 130 GLY A CA 1
ATOM 1009 C C . GLY A 1 130 ? 10.211 -9.778 -19.430 1.00 68.38 130 GLY A C 1
ATOM 1010 O O . GLY A 1 130 ? 9.845 -9.995 -18.274 1.00 68.38 130 GLY A O 1
ATOM 1011 N N . GLU A 1 131 ? 11.255 -10.382 -19.999 1.00 76.81 131 GLU A N 1
ATOM 1012 C CA . GLU A 1 131 ? 12.045 -11.464 -19.391 1.00 76.81 131 GLU A CA 1
ATOM 1013 C C . GLU A 1 131 ? 13.532 -11.087 -19.298 1.00 76.81 131 GLU A C 1
ATOM 1015 O O . GLU A 1 131 ? 14.171 -11.311 -18.267 1.00 76.81 131 GLU A O 1
ATOM 1020 N N . THR A 1 132 ? 14.086 -10.445 -20.331 1.00 79.06 132 THR A N 1
ATOM 1021 C CA . THR A 1 132 ? 15.500 -10.056 -20.353 1.00 79.06 132 THR A CA 1
ATOM 1022 C C . THR A 1 132 ? 15.730 -8.829 -19.478 1.00 79.06 132 THR A C 1
ATOM 1024 O O . THR A 1 132 ? 15.218 -7.744 -19.761 1.00 79.06 132 THR A O 1
ATOM 1027 N N . LEU A 1 133 ? 16.521 -8.982 -18.412 1.00 78.50 133 LEU A N 1
ATOM 1028 C CA . LEU A 1 133 ? 16.894 -7.878 -17.523 1.00 78.50 133 LEU A CA 1
ATOM 1029 C C . LEU A 1 133 ? 17.856 -6.915 -18.230 1.00 78.50 133 LEU A C 1
ATOM 1031 O O . LEU A 1 133 ? 18.807 -7.338 -18.885 1.00 78.50 133 LEU A O 1
ATOM 1035 N N . LEU A 1 134 ? 17.611 -5.616 -18.075 1.00 74.81 134 LEU A N 1
ATOM 1036 C CA . LEU A 1 134 ? 18.518 -4.564 -18.537 1.00 74.81 134 LEU A CA 1
ATOM 1037 C C . LEU A 1 134 ? 19.596 -4.279 -17.485 1.00 74.81 134 LEU A C 1
ATOM 1039 O O . LEU A 1 134 ? 19.439 -4.673 -16.333 1.00 74.81 134 LEU A O 1
ATOM 1043 N N . ASN A 1 135 ? 20.670 -3.583 -17.865 1.00 77.25 135 ASN A N 1
ATOM 1044 C CA . ASN A 1 135 ? 21.616 -3.005 -16.903 1.00 77.25 135 ASN A CA 1
ATOM 1045 C C . ASN A 1 135 ? 20.964 -1.796 -16.214 1.00 77.25 135 ASN A C 1
ATOM 1047 O O . ASN A 1 135 ? 20.330 -0.981 -16.881 1.00 77.25 135 ASN A O 1
ATOM 1051 N N . TYR A 1 136 ? 21.103 -1.691 -14.891 1.00 70.94 136 TYR A N 1
ATOM 1052 C CA . TYR A 1 136 ? 20.506 -0.625 -14.084 1.00 70.94 136 TYR A CA 1
ATOM 1053 C C . TYR A 1 136 ? 21.281 -0.413 -12.785 1.00 70.94 136 TYR A C 1
ATOM 1055 O O . TYR A 1 136 ? 21.832 -1.367 -12.226 1.00 70.94 136 TYR A O 1
ATOM 1063 N N . ASP A 1 137 ? 21.254 0.820 -12.281 1.00 63.25 137 ASP A N 1
ATOM 1064 C CA . ASP A 1 137 ? 21.703 1.125 -10.928 1.00 63.25 137 ASP A CA 1
ATOM 1065 C C . ASP A 1 137 ? 20.631 0.736 -9.908 1.00 63.25 137 ASP A C 1
ATOM 1067 O O . ASP A 1 137 ? 19.425 0.878 -10.135 1.00 63.25 137 ASP A O 1
ATOM 1071 N N . ARG A 1 138 ? 21.084 0.184 -8.779 1.00 65.00 138 ARG A N 1
ATOM 1072 C CA . ARG A 1 138 ? 20.226 -0.353 -7.718 1.00 65.00 138 ARG A CA 1
ATOM 1073 C C . ARG A 1 138 ? 20.411 0.427 -6.434 1.00 65.00 138 ARG A C 1
ATOM 1075 O O . ARG A 1 138 ? 21.488 0.380 -5.846 1.00 65.00 138 ARG A O 1
ATOM 1082 N N . GLU A 1 139 ? 19.335 1.016 -5.931 1.00 59.22 139 GLU A N 1
ATOM 1083 C CA . GLU A 1 139 ? 19.288 1.445 -4.537 1.00 59.22 139 GLU A CA 1
ATOM 1084 C C . GLU A 1 139 ? 18.972 0.241 -3.643 1.00 59.22 139 GLU A C 1
ATOM 1086 O O . GLU A 1 139 ? 17.925 -0.402 -3.756 1.00 59.22 139 GLU A O 1
ATOM 1091 N N . ARG A 1 140 ? 19.906 -0.096 -2.750 1.00 63.19 140 ARG A N 1
ATOM 1092 C CA . ARG A 1 140 ? 19.694 -1.098 -1.704 1.00 63.19 140 ARG A CA 1
ATOM 1093 C C . ARG A 1 140 ? 19.197 -0.388 -0.452 1.00 63.19 140 ARG A C 1
ATOM 1095 O O . ARG A 1 140 ? 19.962 0.318 0.193 1.00 63.19 140 ARG A O 1
ATOM 1102 N N . HIS A 1 141 ? 17.950 -0.632 -0.062 1.00 61.22 141 HIS A N 1
ATOM 1103 C CA . HIS A 1 141 ? 17.461 -0.186 1.238 1.00 61.22 141 HIS A CA 1
ATOM 1104 C C . HIS A 1 141 ? 17.952 -1.143 2.335 1.00 61.22 141 HIS A C 1
ATOM 1106 O O . HIS A 1 141 ? 17.562 -2.312 2.386 1.00 61.22 141 HIS A O 1
ATOM 1112 N N . THR A 1 142 ? 18.808 -0.656 3.231 1.00 58.94 142 THR A N 1
ATOM 1113 C CA . THR A 1 142 ? 19.113 -1.336 4.494 1.00 58.94 142 THR A CA 1
ATOM 1114 C C . THR A 1 142 ? 18.295 -0.699 5.610 1.00 58.94 142 THR A C 1
ATOM 1116 O O . THR A 1 142 ? 18.238 0.518 5.698 1.00 58.94 142 THR A O 1
ATOM 1119 N N . GLN A 1 143 ? 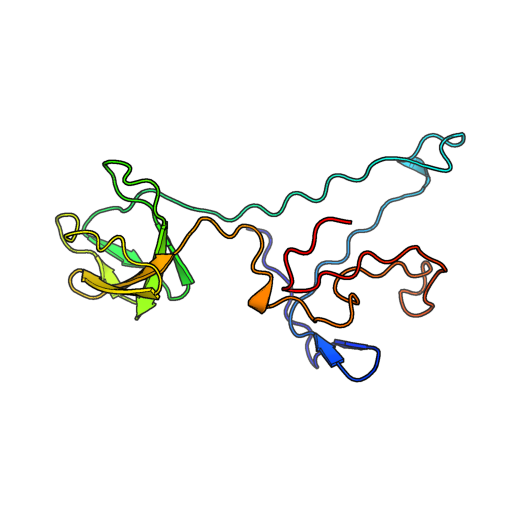17.719 -1.496 6.517 1.00 54.94 143 GLN A N 1
ATOM 1120 C CA . GLN A 1 143 ? 17.035 -0.966 7.713 1.00 54.94 143 GLN A CA 1
ATOM 1121 C C . GLN A 1 143 ? 17.980 -0.214 8.676 1.00 54.94 143 GLN A C 1
ATOM 1123 O O . GLN A 1 143 ? 17.528 0.380 9.649 1.00 54.94 143 GLN A O 1
ATOM 1128 N N . SER A 1 144 ? 19.290 -0.239 8.419 1.00 53.44 144 SER A N 1
ATOM 1129 C CA . SER A 1 144 ? 20.260 0.623 9.081 1.00 53.44 144 SER A CA 1
ATOM 1130 C C . SER A 1 144 ? 20.166 2.022 8.481 1.00 53.44 144 SER A C 1
ATOM 1132 O O . SER A 1 144 ? 20.579 2.242 7.343 1.00 53.44 144 SER A O 1
ATOM 1134 N N . SER A 1 145 ? 19.647 2.968 9.260 1.00 48.34 145 SER A N 1
ATOM 1135 C CA . SER A 1 145 ? 19.724 4.408 9.009 1.00 48.34 145 SER A CA 1
ATOM 1136 C C . SER A 1 145 ? 21.151 4.940 9.219 1.00 48.34 145 SER A C 1
ATOM 1138 O O . SER A 1 145 ? 21.364 5.919 9.933 1.00 48.34 145 SER A O 1
ATOM 1140 N N . GLY A 1 146 ? 22.146 4.263 8.645 1.00 40.31 146 GLY A N 1
ATOM 1141 C CA . GLY A 1 146 ? 23.494 4.791 8.517 1.00 40.31 146 GLY A CA 1
ATOM 1142 C C . GLY A 1 146 ? 23.499 5.766 7.352 1.00 40.31 146 GLY A C 1
ATOM 1143 O O . GLY A 1 146 ? 23.498 5.338 6.201 1.00 40.31 146 GLY A O 1
ATOM 1144 N N . LEU A 1 147 ? 23.449 7.062 7.657 1.00 39.28 147 LEU A N 1
ATOM 1145 C CA . LEU A 1 147 ? 23.767 8.106 6.689 1.00 39.28 147 LEU A CA 1
ATOM 1146 C C . LEU A 1 147 ? 25.181 7.828 6.154 1.00 39.28 147 LEU A C 1
ATOM 1148 O O . LEU A 1 147 ? 26.113 7.693 6.950 1.00 39.28 147 LEU A O 1
ATOM 1152 N N . ALA A 1 148 ? 25.308 7.690 4.836 1.00 40.25 148 ALA A N 1
ATOM 1153 C CA . ALA A 1 148 ? 26.578 7.879 4.145 1.00 40.25 148 ALA A CA 1
ATOM 1154 C C . ALA A 1 148 ? 26.788 9.377 3.902 1.00 40.25 148 ALA A C 1
ATOM 1156 O O . ALA A 1 148 ? 25.772 10.065 3.637 1.00 40.25 148 ALA A O 1
#